Protein AF-A0A7J3EME7-F1 (afdb_monomer_lite)

Foldseek 3Di:
DVVLLVVVLVVCVVVPDDPVRSVLLCVLQVQLCVQLVDDDLVSDALVSVVVSLVCCQVPNGPPFDPDNLRSLQSSQSSQVSNVVSCVVSVRDPDHDHRDRDDDPPPPPPDD

Sequence (111 aa):
MWQALEVFLTELEAAGASQKTVRAYRYGISDFLKFANKNYVRELSIEDYNKWRLERLRKGFPEGSNDKRRIQTTLHYYSLYVRSFIKWLGIADKIPAVSRPRGRRNVMTLR

Secondary structure (DSSP, 8-state):
-HHHHHHHHHHHHHTT--HHHHHHHHHHHHHHHHHHT-SSGGG--HHHHHHHHHHHHHH--TTS-S-HHHHHHHHHHHHHHHHHHHHHTT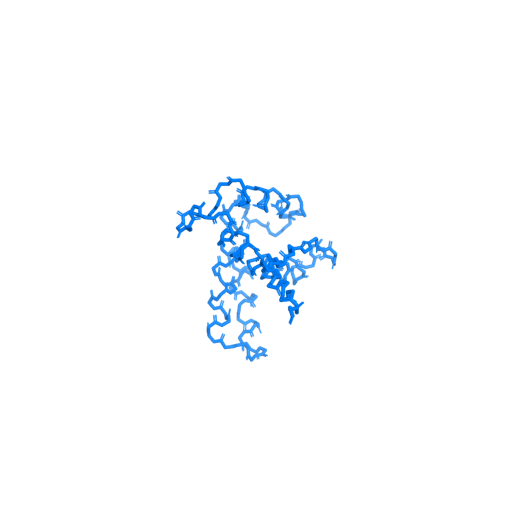S-S--PPPPPPPPP-------

Structure (mmCIF, N/CA/C/O backbone):
data_AF-A0A7J3EME7-F1
#
_entry.id   AF-A0A7J3EME7-F1
#
loop_
_atom_site.group_PDB
_atom_site.id
_atom_site.type_symbol
_atom_site.label_atom_id
_atom_site.label_alt_id
_atom_site.label_comp_id
_atom_site.label_asym_id
_atom_site.label_entity_id
_atom_site.label_seq_id
_atom_site.pdbx_PDB_ins_code
_atom_site.Cartn_x
_atom_site.Cartn_y
_atom_site.Cartn_z
_atom_site.occupancy
_atom_site.B_iso_or_equiv
_atom_site.auth_seq_id
_atom_site.auth_comp_id
_atom_site.auth_asym_id
_atom_site.auth_atom_id
_atom_site.pdbx_PDB_model_num
ATOM 1 N N . MET A 1 1 ? -0.066 -1.552 13.329 1.00 93.69 1 MET A N 1
ATOM 2 C CA . MET A 1 1 ? -0.032 -1.483 11.849 1.00 93.69 1 MET A CA 1
ATOM 3 C C . MET A 1 1 ? 1.130 -2.266 11.255 1.00 93.69 1 MET A C 1
ATOM 5 O O . MET A 1 1 ? 0.883 -3.137 10.437 1.00 93.69 1 MET A O 1
ATOM 9 N N . TRP A 1 2 ? 2.372 -2.013 11.677 1.00 97.25 2 TRP A N 1
ATOM 10 C CA . TRP A 1 2 ? 3.561 -2.690 11.134 1.00 97.25 2 TRP A CA 1
ATOM 11 C C . TRP A 1 2 ? 3.542 -4.213 11.279 1.00 97.25 2 TRP A C 1
ATOM 13 O O . TRP A 1 2 ? 3.812 -4.909 10.313 1.00 97.25 2 TRP A O 1
ATOM 23 N N . GLN A 1 3 ? 3.105 -4.737 12.426 1.00 97.50 3 GLN A N 1
ATOM 24 C CA . GLN A 1 3 ? 2.921 -6.182 12.596 1.00 97.50 3 GLN A CA 1
ATOM 25 C C . GLN A 1 3 ? 1.936 -6.777 11.575 1.00 97.50 3 GLN A C 1
ATOM 27 O O . GLN A 1 3 ? 2.195 -7.837 11.024 1.00 97.50 3 GLN A O 1
ATOM 32 N N . ALA A 1 4 ? 0.833 -6.081 11.281 1.00 96.94 4 ALA A N 1
ATOM 33 C CA . ALA A 1 4 ? -0.137 -6.541 10.289 1.00 96.94 4 ALA A CA 1
ATOM 34 C C . ALA A 1 4 ? 0.457 -6.554 8.870 1.00 96.94 4 ALA A C 1
ATOM 36 O O . ALA A 1 4 ? 0.153 -7.451 8.093 1.00 96.94 4 ALA A O 1
ATOM 37 N N . LEU A 1 5 ? 1.337 -5.596 8.546 1.00 98.38 5 LEU A N 1
ATOM 38 C CA . LEU A 1 5 ? 2.101 -5.624 7.299 1.00 98.38 5 LEU A CA 1
ATOM 39 C C . LEU A 1 5 ? 3.008 -6.858 7.228 1.00 98.38 5 LEU A C 1
ATOM 41 O O . LEU A 1 5 ? 3.018 -7.522 6.199 1.00 98.38 5 LEU A O 1
ATOM 45 N N . GLU A 1 6 ? 3.739 -7.183 8.296 1.00 98.50 6 GLU A N 1
ATOM 46 C CA . GLU A 1 6 ? 4.605 -8.371 8.307 1.00 98.50 6 GLU A CA 1
ATOM 47 C C . GLU A 1 6 ? 3.810 -9.661 8.093 1.00 98.50 6 GLU A C 1
ATOM 49 O O . GLU A 1 6 ? 4.178 -10.462 7.241 1.00 98.50 6 GLU A O 1
ATOM 54 N N . VAL A 1 7 ? 2.680 -9.830 8.791 1.00 98.19 7 VAL A N 1
ATOM 55 C CA . VAL A 1 7 ? 1.804 -11.002 8.610 1.00 98.19 7 VAL A CA 1
ATOM 56 C C . VAL A 1 7 ? 1.315 -11.098 7.164 1.00 98.19 7 VAL A C 1
ATOM 58 O O . VAL A 1 7 ? 1.461 -12.143 6.536 1.00 98.19 7 VAL A O 1
ATOM 61 N N . PHE A 1 8 ? 0.821 -9.994 6.599 1.00 98.19 8 PHE A N 1
ATOM 62 C CA . PHE A 1 8 ? 0.370 -9.953 5.210 1.00 98.19 8 PHE A CA 1
ATOM 63 C C . PHE A 1 8 ? 1.477 -10.321 4.209 1.00 98.19 8 PHE A C 1
ATOM 65 O O . PHE A 1 8 ? 1.226 -11.039 3.243 1.00 98.19 8 PHE A O 1
ATOM 72 N N . LEU A 1 9 ? 2.704 -9.829 4.410 1.00 98.56 9 LEU A N 1
ATOM 73 C CA . LEU A 1 9 ? 3.828 -10.132 3.519 1.00 98.56 9 LEU A CA 1
ATOM 74 C C . LEU A 1 9 ? 4.255 -11.602 3.616 1.00 98.56 9 LEU A C 1
ATOM 76 O O . LEU A 1 9 ? 4.538 -12.200 2.580 1.00 98.56 9 LEU A O 1
ATOM 80 N N . THR A 1 10 ? 4.244 -12.180 4.818 1.00 98.38 10 THR A N 1
ATOM 81 C CA . THR A 1 10 ? 4.505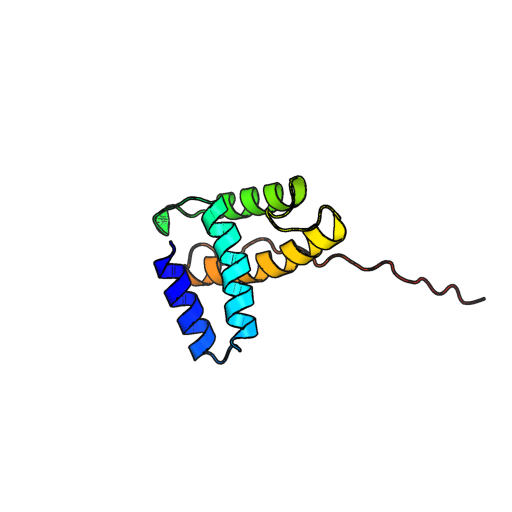 -13.610 5.036 1.00 98.38 10 THR A CA 1
ATOM 82 C C . THR A 1 10 ? 3.449 -14.480 4.357 1.00 98.38 10 THR A C 1
ATOM 84 O O . THR A 1 10 ? 3.790 -15.453 3.691 1.00 98.38 10 THR A O 1
ATOM 87 N N . GLU A 1 11 ? 2.166 -14.118 4.456 1.00 98.00 11 GLU A N 1
ATOM 88 C CA . GLU A 1 11 ? 1.096 -14.826 3.741 1.00 98.00 11 GLU A CA 1
ATOM 89 C C . GLU A 1 11 ? 1.249 -14.713 2.219 1.00 98.00 11 GLU A C 1
ATOM 91 O O . GLU A 1 11 ? 1.062 -15.695 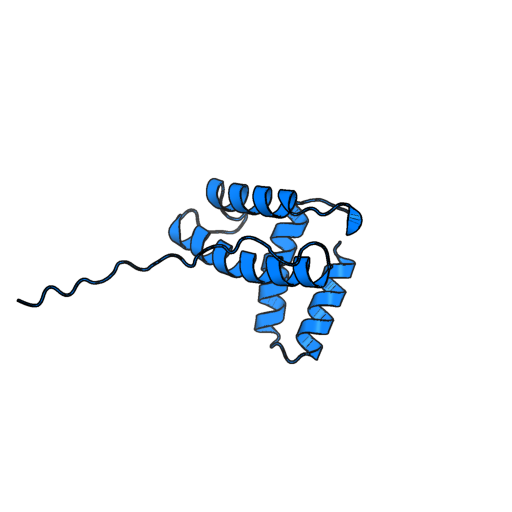1.500 1.00 98.00 11 GLU A O 1
ATOM 96 N N . LEU A 1 12 ? 1.635 -13.535 1.715 1.00 97.44 12 LEU A N 1
ATOM 97 C CA . LEU A 1 12 ? 1.891 -13.316 0.291 1.00 97.44 12 LEU A CA 1
ATOM 98 C C . LEU A 1 12 ? 3.022 -14.223 -0.221 1.00 97.44 12 LEU A C 1
ATOM 100 O O . LEU A 1 12 ? 2.919 -14.799 -1.304 1.00 97.44 12 LEU A O 1
ATOM 104 N N . GLU A 1 13 ? 4.098 -14.346 0.555 1.00 97.75 13 GLU A N 1
ATOM 105 C CA . GLU A 1 13 ? 5.227 -15.227 0.263 1.00 97.75 13 GLU A CA 1
ATOM 106 C C . GLU A 1 13 ? 4.820 -16.706 0.298 1.00 97.75 13 GLU A C 1
ATOM 108 O O . GLU A 1 13 ? 5.102 -17.436 -0.652 1.00 97.75 13 GLU A O 1
ATOM 113 N N . ALA A 1 14 ? 4.084 -17.132 1.331 1.00 96.81 14 ALA A N 1
ATOM 114 C CA . ALA A 1 14 ? 3.563 -18.496 1.452 1.00 96.81 14 ALA A CA 1
ATOM 115 C C . ALA A 1 14 ? 2.609 -18.869 0.301 1.00 96.81 14 ALA A C 1
ATOM 117 O O . ALA A 1 14 ? 2.570 -20.021 -0.128 1.00 96.81 14 ALA A O 1
ATOM 118 N N . ALA A 1 15 ? 1.891 -17.888 -0.254 1.00 96.31 15 ALA A N 1
ATOM 119 C CA . ALA A 1 15 ? 1.062 -18.040 -1.449 1.00 96.31 15 ALA A CA 1
ATOM 120 C C . ALA A 1 15 ? 1.866 -18.086 -2.770 1.00 96.31 15 ALA A C 1
ATOM 122 O O . ALA A 1 15 ? 1.278 -18.107 -3.852 1.00 96.31 15 ALA A O 1
ATOM 123 N N . GLY A 1 16 ? 3.202 -18.095 -2.706 1.00 97.00 16 GLY A N 1
ATOM 124 C CA . GLY A 1 16 ? 4.091 -18.253 -3.858 1.00 97.00 16 GLY A CA 1
ATOM 125 C C . GLY A 1 16 ? 4.543 -16.944 -4.508 1.00 97.00 16 GLY A C 1
ATOM 126 O O . GLY A 1 16 ? 5.093 -16.962 -5.613 1.00 97.00 16 GLY A O 1
ATOM 127 N N . ALA A 1 17 ? 4.332 -15.788 -3.871 1.00 97.31 17 ALA A N 1
ATOM 128 C CA . ALA A 1 17 ? 4.863 -14.540 -4.403 1.00 97.31 17 ALA A CA 1
ATOM 129 C C . ALA A 1 17 ? 6.395 -14.513 -4.332 1.00 97.31 17 ALA A C 1
ATOM 131 O O . ALA A 1 17 ? 7.003 -14.791 -3.303 1.00 97.31 17 ALA A O 1
ATOM 132 N N . SER A 1 18 ? 7.035 -14.098 -5.429 1.00 98.25 18 SER A N 1
ATOM 133 C CA . SER A 1 18 ? 8.491 -13.927 -5.450 1.00 98.25 18 SER A CA 1
ATOM 134 C C . SER A 1 18 ? 8.960 -12.880 -4.430 1.00 98.25 18 SER A C 1
ATOM 136 O O . SER A 1 18 ? 8.264 -11.893 -4.182 1.00 98.25 18 SER A O 1
ATOM 138 N N . GLN A 1 19 ? 10.202 -12.999 -3.951 1.00 97.94 19 GLN A N 1
ATOM 139 C CA . GLN A 1 19 ? 10.843 -11.990 -3.090 1.00 97.94 19 GLN A CA 1
ATOM 140 C C . GLN A 1 19 ? 10.779 -10.574 -3.674 1.00 97.94 19 GLN A C 1
ATOM 142 O O . GLN A 1 19 ? 10.574 -9.587 -2.966 1.00 97.94 19 GLN A O 1
ATOM 147 N N . LYS A 1 20 ? 10.901 -10.457 -5.002 1.00 97.88 20 LYS A N 1
ATOM 148 C CA . LYS A 1 20 ? 10.760 -9.181 -5.710 1.00 97.88 20 LYS A CA 1
ATOM 149 C C . LYS A 1 20 ? 9.352 -8.602 -5.547 1.00 97.88 20 LYS A C 1
ATOM 151 O O . LYS A 1 20 ? 9.212 -7.400 -5.325 1.00 97.88 20 LYS A O 1
ATOM 156 N N . THR A 1 21 ? 8.328 -9.446 -5.645 1.00 97.56 21 THR A N 1
ATOM 157 C CA . THR A 1 21 ? 6.929 -9.065 -5.428 1.00 97.56 21 THR A CA 1
ATOM 158 C C . THR A 1 21 ? 6.708 -8.646 -3.977 1.00 97.56 21 THR A C 1
ATOM 160 O O . THR A 1 21 ? 6.234 -7.537 -3.748 1.00 97.56 21 THR A O 1
ATOM 163 N N . VAL A 1 22 ? 7.127 -9.462 -3.003 1.00 98.38 22 VAL A N 1
ATOM 164 C CA . VAL A 1 22 ? 7.020 -9.156 -1.562 1.00 98.38 22 VAL A CA 1
ATOM 165 C C . VAL A 1 22 ? 7.666 -7.805 -1.244 1.00 98.38 22 VAL A C 1
ATOM 167 O O . VAL A 1 22 ? 7.054 -6.938 -0.619 1.00 98.38 22 VAL A O 1
ATOM 170 N N . ARG A 1 23 ? 8.873 -7.560 -1.767 1.00 98.25 23 ARG A N 1
ATOM 171 C CA . ARG A 1 23 ? 9.579 -6.284 -1.599 1.00 98.25 23 ARG A CA 1
ATOM 172 C C . ARG A 1 23 ? 8.824 -5.103 -2.220 1.00 98.25 23 ARG A C 1
ATOM 174 O O . ARG A 1 23 ? 8.774 -4.033 -1.617 1.00 98.25 23 ARG A O 1
ATOM 181 N N . ALA A 1 24 ? 8.211 -5.278 -3.393 1.00 97.69 24 ALA A N 1
ATOM 182 C CA . ALA A 1 24 ? 7.397 -4.236 -4.022 1.00 97.69 24 ALA A CA 1
ATOM 183 C C . ALA A 1 24 ? 6.161 -3.880 -3.175 1.00 97.69 24 ALA A C 1
ATOM 185 O O . ALA A 1 24 ? 5.884 -2.695 -2.966 1.00 97.69 24 ALA A O 1
ATOM 186 N N . TYR A 1 25 ? 5.471 -4.889 -2.634 1.00 98.44 25 TYR A N 1
ATOM 187 C CA . TYR A 1 25 ? 4.360 -4.692 -1.702 1.00 98.44 25 TYR A CA 1
ATOM 188 C C . TYR A 1 25 ? 4.811 -3.971 -0.433 1.00 98.44 25 TYR A C 1
ATOM 190 O O . TYR A 1 25 ? 4.187 -2.981 -0.046 1.00 98.44 25 TYR A O 1
ATOM 198 N N . ARG A 1 26 ? 5.930 -4.400 0.169 1.00 98.56 26 ARG A N 1
ATOM 199 C CA . ARG A 1 26 ? 6.516 -3.753 1.349 1.00 98.56 26 ARG A CA 1
ATOM 200 C C . ARG A 1 26 ? 6.721 -2.262 1.118 1.00 98.56 26 ARG A C 1
ATOM 202 O O . ARG A 1 26 ? 6.281 -1.473 1.947 1.00 98.56 26 ARG A O 1
ATOM 209 N N . TYR A 1 27 ? 7.343 -1.862 0.008 1.00 97.75 27 TYR A N 1
ATOM 210 C CA . TYR A 1 27 ? 7.573 -0.444 -0.282 1.00 97.75 27 TYR A CA 1
ATOM 211 C C . TYR A 1 27 ? 6.274 0.353 -0.416 1.00 97.75 27 TYR A C 1
ATOM 213 O O . TYR A 1 27 ? 6.138 1.402 0.215 1.00 97.75 27 TYR A O 1
ATOM 221 N N . GLY A 1 28 ? 5.314 -0.154 -1.194 1.00 97.75 28 GLY A N 1
ATOM 222 C CA . GLY A 1 28 ? 4.050 0.545 -1.415 1.00 97.75 28 GLY A CA 1
ATOM 223 C C . GLY A 1 28 ? 3.212 0.688 -0.150 1.00 97.75 28 GLY A C 1
ATOM 224 O O . GLY A 1 28 ? 2.716 1.774 0.145 1.00 97.75 28 GLY A O 1
ATOM 225 N N . ILE A 1 29 ? 3.095 -0.389 0.628 1.00 98.44 29 ILE A N 1
ATOM 226 C CA . ILE A 1 29 ? 2.298 -0.376 1.854 1.00 98.44 29 ILE A CA 1
ATOM 227 C C . ILE A 1 29 ? 3.003 0.433 2.945 1.00 98.44 29 ILE A C 1
ATOM 229 O O . ILE A 1 29 ? 2.350 1.215 3.625 1.00 98.44 29 ILE A O 1
ATOM 233 N N . SER A 1 30 ? 4.329 0.334 3.078 1.00 98.50 30 SER A N 1
ATOM 234 C CA . SER A 1 30 ? 5.077 1.115 4.076 1.00 98.50 30 SER A CA 1
ATOM 235 C C . SER A 1 30 ? 4.956 2.619 3.842 1.00 98.50 30 SER A C 1
ATOM 237 O O . SER A 1 30 ? 4.830 3.371 4.804 1.00 98.50 30 SER A O 1
ATOM 239 N N . ASP A 1 31 ? 4.978 3.071 2.585 1.00 98.12 31 ASP A N 1
ATOM 240 C CA . ASP A 1 31 ? 4.749 4.480 2.248 1.00 98.12 31 ASP A CA 1
ATOM 241 C C . ASP A 1 31 ? 3.363 4.957 2.710 1.00 98.12 31 ASP A C 1
ATOM 243 O O . ASP A 1 31 ? 3.242 6.018 3.326 1.00 98.12 31 ASP A O 1
ATOM 247 N N . PHE A 1 32 ? 2.333 4.143 2.472 1.00 98.2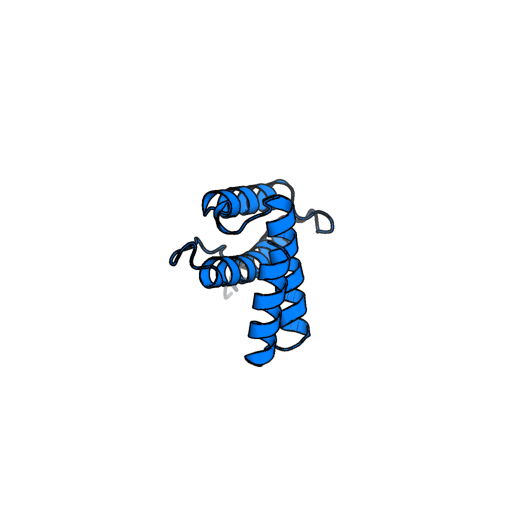5 32 PHE A N 1
ATOM 248 C CA . PHE A 1 32 ? 0.976 4.417 2.936 1.00 98.25 32 PHE A CA 1
ATOM 249 C C . PHE A 1 32 ? 0.864 4.414 4.466 1.00 98.25 32 PHE A C 1
ATOM 251 O O . PHE A 1 32 ? 0.290 5.342 5.029 1.00 98.25 32 PHE A O 1
ATOM 258 N N . LEU A 1 33 ? 1.441 3.426 5.157 1.00 97.88 33 LEU A N 1
ATOM 259 C CA . LEU A 1 33 ? 1.383 3.342 6.620 1.00 97.88 33 LEU A CA 1
ATOM 260 C C . LEU A 1 33 ? 2.096 4.513 7.297 1.00 97.88 33 LEU A C 1
ATOM 262 O O . LEU A 1 33 ? 1.572 5.064 8.265 1.00 97.88 33 LEU A O 1
ATOM 266 N N . LYS A 1 34 ? 3.250 4.935 6.762 1.00 97.88 34 LYS A N 1
ATOM 267 C CA . LYS A 1 34 ? 3.953 6.142 7.222 1.00 97.88 34 LYS A CA 1
ATOM 268 C C . LYS A 1 34 ? 3.096 7.392 7.046 1.00 97.88 34 LYS A C 1
ATOM 270 O O . LYS A 1 34 ? 3.084 8.238 7.930 1.00 97.88 34 LYS A O 1
ATOM 275 N N . PHE A 1 35 ? 2.381 7.508 5.924 1.00 97.88 35 PHE A N 1
ATOM 276 C CA . PHE A 1 35 ? 1.469 8.626 5.689 1.00 97.88 35 PHE A CA 1
ATOM 277 C C . PHE A 1 35 ? 0.265 8.607 6.640 1.00 97.88 35 PHE A C 1
ATOM 279 O O . PHE A 1 35 ? -0.064 9.637 7.219 1.00 97.88 35 PHE A O 1
ATOM 286 N N . ALA A 1 36 ? -0.393 7.454 6.794 1.00 97.25 36 ALA A N 1
ATOM 287 C CA . ALA A 1 36 ? -1.581 7.322 7.634 1.00 97.25 36 ALA A CA 1
ATOM 288 C C . ALA A 1 36 ? -1.256 7.563 9.116 1.00 97.25 36 ALA A C 1
ATOM 290 O O . ALA A 1 36 ? -2.092 8.084 9.853 1.00 97.25 36 ALA A O 1
ATOM 291 N N . ASN A 1 37 ? -0.036 7.196 9.532 1.00 97.25 37 ASN A N 1
ATOM 292 C CA . ASN A 1 37 ? 0.499 7.401 10.875 1.00 97.25 37 ASN A CA 1
ATOM 293 C C . ASN A 1 37 ? -0.462 6.908 11.976 1.00 97.25 37 ASN A C 1
ATOM 295 O O . ASN A 1 37 ? -0.775 7.618 12.930 1.00 97.25 37 ASN A O 1
ATOM 299 N N . LYS A 1 38 ? -0.976 5.686 11.793 1.00 96.12 38 LYS A N 1
ATOM 300 C CA . LYS A 1 38 ? -1.886 5.004 12.723 1.00 96.12 38 LYS A CA 1
ATOM 301 C C . LYS A 1 38 ? -1.189 3.840 13.408 1.00 96.12 38 LYS A C 1
ATOM 303 O O . LYS A 1 38 ? -0.348 3.165 12.807 1.00 96.12 38 LYS A O 1
ATOM 308 N N . ASN A 1 39 ? -1.594 3.558 14.641 1.00 93.50 39 ASN A N 1
ATOM 309 C CA . ASN A 1 39 ? -1.008 2.485 15.438 1.00 93.50 39 ASN A CA 1
ATOM 310 C C . ASN A 1 39 ? -1.820 1.194 15.308 1.00 93.50 39 ASN A C 1
ATOM 312 O O . ASN A 1 39 ? -1.239 0.112 15.159 1.00 93.50 39 ASN A O 1
ATOM 316 N N . TYR A 1 40 ? -3.150 1.297 15.260 1.00 92.88 40 TYR A N 1
ATOM 317 C CA . TYR A 1 40 ? -4.062 0.154 15.269 1.00 92.88 40 TYR A CA 1
ATOM 318 C C . TYR A 1 40 ? -4.861 0.023 13.967 1.00 92.88 40 TYR A C 1
ATOM 320 O O . TYR A 1 40 ? -5.239 1.013 13.351 1.00 92.88 40 TYR A O 1
ATOM 328 N N . VAL A 1 41 ? -5.179 -1.218 13.578 1.00 91.25 41 VAL A N 1
ATOM 329 C CA . VAL A 1 41 ? -5.953 -1.524 12.354 1.00 91.25 41 VAL A CA 1
ATOM 330 C C . VAL A 1 41 ? -7.326 -0.851 12.370 1.00 91.25 41 VAL A C 1
ATOM 332 O O . VAL A 1 41 ? -7.731 -0.275 11.369 1.00 91.25 41 VAL A O 1
ATOM 335 N N . ARG A 1 42 ? -7.998 -0.845 13.528 1.00 88.81 42 ARG A N 1
ATOM 336 C CA . ARG A 1 42 ? -9.316 -0.215 13.723 1.00 88.81 42 ARG A CA 1
ATOM 337 C C . ARG A 1 42 ? -9.345 1.300 13.482 1.00 88.81 42 ARG A C 1
ATOM 339 O O . ARG A 1 42 ? -10.420 1.867 13.355 1.00 88.81 42 ARG A O 1
ATOM 346 N N . GLU A 1 43 ? -8.188 1.960 13.486 1.00 92.38 43 GLU A N 1
ATOM 347 C CA . GLU A 1 43 ? -8.082 3.403 13.239 1.00 92.38 43 GLU A CA 1
ATOM 348 C C . GLU A 1 43 ? -7.965 3.729 11.750 1.00 92.38 43 GLU A C 1
ATOM 350 O O . GLU A 1 43 ? -8.048 4.899 11.376 1.00 92.38 43 GLU A O 1
ATOM 355 N N . LEU A 1 44 ? -7.698 2.718 10.918 1.00 93.62 44 LEU A N 1
ATOM 356 C CA . LEU A 1 44 ? -7.485 2.892 9.496 1.00 93.62 44 LEU A CA 1
ATOM 357 C C . LEU A 1 44 ? -8.828 2.941 8.768 1.00 93.62 44 LEU A C 1
ATOM 359 O O . LEU A 1 44 ? -9.679 2.070 8.928 1.00 93.62 44 LEU A O 1
ATOM 363 N N . SER A 1 45 ? -8.988 3.946 7.918 1.00 92.00 45 SER A N 1
ATOM 364 C CA . SER A 1 45 ? -10.208 4.197 7.161 1.00 92.00 45 SER A CA 1
ATOM 365 C C . SER A 1 45 ? -9.944 4.272 5.657 1.00 92.00 45 SER A C 1
ATOM 367 O O . SER A 1 45 ? -8.818 4.462 5.186 1.00 92.00 45 SER A O 1
ATOM 369 N N . ILE A 1 46 ? -11.017 4.194 4.867 1.00 91.62 46 ILE A N 1
ATOM 370 C CA . ILE A 1 46 ? -10.951 4.450 3.422 1.00 91.62 46 ILE A CA 1
ATOM 371 C C . ILE A 1 46 ? -10.537 5.898 3.106 1.00 91.62 46 ILE A C 1
ATOM 373 O O . ILE A 1 46 ? -9.967 6.180 2.048 1.00 91.62 46 ILE A O 1
ATOM 377 N N . GLU A 1 47 ? -10.808 6.828 4.022 1.00 94.25 47 GLU A N 1
ATOM 378 C CA . GLU A 1 47 ? -10.440 8.230 3.878 1.00 94.25 47 GLU A CA 1
ATOM 379 C C . GLU A 1 47 ? -8.920 8.415 3.937 1.00 94.25 47 GLU A C 1
ATOM 381 O O . GLU A 1 47 ? -8.380 9.183 3.140 1.00 94.25 47 GLU A O 1
ATOM 386 N N . ASP A 1 48 ? -8.215 7.652 4.778 1.00 96.81 48 ASP A N 1
ATOM 387 C CA . ASP A 1 48 ? -6.748 7.675 4.849 1.00 96.81 48 ASP A CA 1
ATOM 388 C C . ASP A 1 48 ? -6.122 7.290 3.505 1.00 96.81 48 ASP A C 1
ATOM 390 O O . ASP A 1 48 ? -5.203 7.954 3.021 1.00 96.81 48 ASP A O 1
ATOM 394 N N . TYR A 1 49 ? -6.671 6.265 2.846 1.00 96.44 49 TYR A N 1
ATOM 395 C CA . TYR A 1 49 ? -6.255 5.867 1.500 1.00 96.44 49 TYR A CA 1
ATOM 396 C C . TYR A 1 49 ? -6.491 6.978 0.468 1.00 96.44 49 TYR A C 1
ATOM 398 O O . TYR A 1 49 ? -5.628 7.255 -0.372 1.00 96.44 49 TYR A O 1
ATOM 406 N N . ASN A 1 50 ? -7.648 7.643 0.518 1.00 96.06 50 ASN A N 1
ATOM 407 C CA . ASN A 1 50 ? -7.957 8.738 -0.401 1.00 96.06 50 ASN A CA 1
ATOM 408 C C . ASN A 1 50 ? -7.033 9.944 -0.178 1.00 96.06 50 ASN A C 1
ATOM 410 O O . ASN A 1 50 ? -6.498 10.482 -1.150 1.00 96.06 50 ASN A O 1
ATOM 414 N N . LYS A 1 51 ? -6.797 10.327 1.082 1.00 97.75 51 LYS A N 1
ATOM 415 C CA . LYS A 1 51 ? -5.869 11.402 1.462 1.00 97.75 51 LYS A CA 1
ATOM 416 C C . LYS A 1 51 ? -4.447 11.090 1.005 1.00 97.75 51 LYS A C 1
ATOM 418 O O . LYS A 1 51 ? -3.816 11.937 0.375 1.00 97.75 51 LYS A O 1
ATOM 423 N N . TRP A 1 52 ? -3.983 9.860 1.223 1.00 98.12 52 TRP A N 1
ATOM 424 C CA . TRP A 1 52 ? -2.674 9.399 0.762 1.00 98.12 52 TRP A CA 1
ATOM 425 C C . TRP A 1 52 ? -2.535 9.515 -0.756 1.00 98.12 52 TRP A C 1
ATOM 427 O O . TRP A 1 52 ? -1.571 10.099 -1.253 1.00 98.12 52 TRP A O 1
ATOM 437 N N . ARG A 1 53 ? -3.529 9.021 -1.507 1.00 96.69 53 ARG A N 1
ATOM 438 C CA . ARG A 1 53 ? -3.532 9.088 -2.974 1.00 96.69 53 ARG A CA 1
ATOM 439 C C . ARG A 1 53 ? -3.415 10.530 -3.470 1.00 96.69 53 ARG A C 1
ATOM 441 O O . ARG A 1 53 ? -2.625 10.802 -4.373 1.00 96.69 53 ARG A O 1
ATO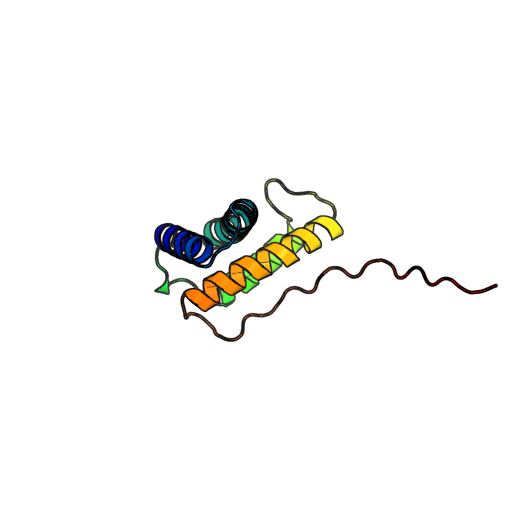M 448 N N . LEU A 1 54 ? -4.203 11.442 -2.901 1.00 96.31 54 LEU A N 1
ATOM 449 C CA . LEU A 1 54 ? -4.185 12.858 -3.276 1.00 96.31 54 LEU A CA 1
ATOM 450 C C . LEU A 1 54 ? -2.851 13.522 -2.920 1.00 96.31 54 LEU A C 1
ATOM 452 O O . LEU A 1 54 ? -2.300 14.256 -3.740 1.00 96.31 54 LEU A O 1
ATOM 456 N N . GLU A 1 55 ? -2.290 13.219 -1.749 1.00 97.06 55 GLU A N 1
ATOM 457 C CA . GLU A 1 55 ? -0.990 13.749 -1.343 1.00 97.06 55 GLU A CA 1
ATOM 458 C C . GLU A 1 55 ? 0.126 13.275 -2.281 1.00 97.06 55 GLU A C 1
ATOM 460 O O . GLU A 1 55 ? 0.934 14.089 -2.727 1.00 97.06 55 GLU A O 1
ATOM 465 N N . ARG A 1 56 ? 0.145 11.989 -2.661 1.00 96.50 56 ARG A N 1
ATOM 466 C CA . ARG A 1 56 ? 1.137 11.453 -3.608 1.00 96.50 56 ARG A CA 1
ATOM 467 C C . ARG A 1 56 ? 0.985 12.012 -5.015 1.00 96.50 56 ARG A C 1
ATOM 469 O O . ARG A 1 56 ? 1.993 12.253 -5.670 1.00 96.50 56 ARG A O 1
ATOM 476 N N . LEU A 1 57 ? -0.234 12.296 -5.474 1.00 93.06 57 LEU A N 1
ATOM 477 C CA . LEU A 1 57 ? -0.440 13.008 -6.742 1.00 93.06 57 LEU A CA 1
ATOM 478 C C . LEU A 1 57 ? 0.077 14.450 -6.697 1.00 93.06 57 LEU A C 1
ATOM 480 O O . LEU A 1 57 ? 0.584 14.940 -7.704 1.00 93.06 57 LEU A O 1
ATOM 484 N N . ARG A 1 58 ? -0.067 15.127 -5.552 1.00 93.06 58 ARG A N 1
ATOM 485 C CA . ARG A 1 58 ? 0.300 16.538 -5.395 1.00 93.06 58 ARG A CA 1
ATOM 486 C C . ARG A 1 58 ? 1.793 16.744 -5.158 1.00 93.06 58 ARG A C 1
ATOM 488 O O . ARG A 1 58 ? 2.371 17.652 -5.743 1.00 93.06 58 ARG A O 1
ATOM 495 N N . LYS A 1 59 ? 2.393 15.935 -4.284 1.00 94.62 59 LYS A N 1
ATOM 496 C CA . LYS A 1 59 ? 3.772 16.107 -3.801 1.00 94.62 59 LYS A CA 1
ATOM 497 C C . LYS A 1 59 ? 4.750 15.051 -4.308 1.00 94.62 59 LYS A C 1
ATOM 499 O O . LYS A 1 59 ? 5.943 15.178 -4.069 1.00 94.62 59 LYS A O 1
ATOM 504 N N . GLY A 1 60 ? 4.267 14.009 -4.981 1.00 94.12 60 GLY A N 1
ATOM 505 C CA . GLY A 1 60 ? 5.098 12.863 -5.332 1.00 94.12 60 GLY A CA 1
ATOM 506 C C . GLY A 1 60 ? 5.436 11.988 -4.123 1.00 94.12 60 GLY A C 1
ATOM 507 O O . GLY A 1 60 ? 4.738 11.995 -3.105 1.00 94.12 60 GLY A O 1
ATOM 508 N N . PHE A 1 61 ? 6.500 11.200 -4.266 1.00 94.44 61 PHE A N 1
ATOM 509 C CA . PHE A 1 61 ? 7.009 10.290 -3.236 1.00 94.44 61 PHE A CA 1
ATOM 510 C C . PHE A 1 61 ? 8.314 10.846 -2.646 1.00 94.44 61 PHE A C 1
ATOM 512 O O . PHE A 1 61 ? 9.071 11.450 -3.404 1.00 94.44 61 PHE A O 1
ATOM 519 N N . PRO A 1 62 ? 8.615 10.619 -1.351 1.00 86.81 62 PRO A N 1
ATOM 520 C CA . PRO A 1 62 ? 9.785 11.203 -0.681 1.00 86.81 62 PRO A CA 1
ATOM 521 C C . PRO A 1 62 ? 11.132 10.977 -1.389 1.00 86.81 62 PRO A C 1
ATOM 523 O O . PRO A 1 62 ? 11.947 11.886 -1.451 1.00 86.81 62 PRO A O 1
ATOM 526 N N . GLU A 1 63 ? 11.341 9.795 -1.971 1.00 82.31 63 GLU A N 1
ATOM 527 C CA . GLU A 1 63 ? 12.555 9.424 -2.727 1.00 82.31 63 GLU A CA 1
ATOM 528 C C . GLU A 1 63 ? 12.248 9.251 -4.230 1.00 82.31 63 GLU A C 1
ATOM 530 O O . GLU A 1 63 ? 12.882 8.479 -4.950 1.00 82.31 63 GLU A O 1
ATOM 535 N N . GLY A 1 64 ? 11.182 9.903 -4.701 1.00 82.38 64 GLY A N 1
ATOM 536 C CA . GLY A 1 64 ? 10.627 9.725 -6.035 1.00 82.38 64 GLY A CA 1
ATOM 537 C C . GLY A 1 64 ? 11.089 10.760 -7.057 1.00 82.38 64 GLY A C 1
ATOM 538 O O . GLY A 1 64 ? 11.820 11.703 -6.781 1.00 82.38 64 GLY A O 1
ATOM 539 N N . SER A 1 65 ? 10.603 10.592 -8.285 1.00 85.75 65 SER A N 1
ATOM 540 C CA . SER A 1 65 ? 10.780 11.587 -9.342 1.00 85.75 65 SER A CA 1
ATOM 541 C C . SER A 1 65 ? 9.792 12.744 -9.184 1.00 85.75 65 SER A C 1
ATOM 543 O O . SER A 1 65 ? 8.647 12.513 -8.810 1.00 85.75 65 SER A O 1
ATOM 545 N N . ASN A 1 66 ? 10.196 13.953 -9.585 1.00 88.12 66 ASN A N 1
ATOM 546 C CA . ASN A 1 66 ? 9.295 15.102 -9.758 1.00 88.12 66 ASN A CA 1
ATOM 547 C C . ASN A 1 66 ? 8.479 15.038 -11.064 1.00 88.12 66 ASN A C 1
ATOM 549 O O . ASN A 1 66 ? 7.571 15.841 -11.279 1.00 88.12 66 ASN A O 1
ATOM 553 N N . ASP A 1 67 ? 8.787 14.090 -11.956 1.00 92.88 67 ASP A N 1
ATOM 554 C CA . ASP A 1 67 ? 8.028 13.899 -13.186 1.00 92.88 67 ASP A CA 1
ATOM 555 C C . ASP A 1 67 ? 6.632 13.337 -12.880 1.00 92.88 67 ASP A C 1
ATOM 557 O O . ASP A 1 67 ? 6.480 12.230 -12.352 1.00 92.88 67 ASP A O 1
ATOM 561 N N . LYS A 1 68 ? 5.592 14.085 -13.271 1.00 90.50 68 LYS A N 1
ATOM 562 C CA . LYS A 1 68 ? 4.187 13.733 -13.008 1.00 90.50 68 LYS A CA 1
ATOM 563 C C . LYS A 1 68 ? 3.824 12.340 -13.518 1.00 90.50 68 LYS A C 1
ATOM 565 O O . LYS A 1 68 ? 3.057 11.630 -12.871 1.00 90.50 68 LYS A O 1
ATOM 570 N N . ARG A 1 69 ? 4.365 11.920 -14.664 1.00 90.50 69 ARG A N 1
ATOM 571 C CA . ARG A 1 69 ? 4.040 10.618 -15.258 1.00 90.50 69 ARG A CA 1
ATOM 572 C C . ARG A 1 69 ? 4.682 9.473 -14.479 1.00 90.50 69 ARG A C 1
ATOM 574 O O . ARG A 1 69 ? 4.031 8.447 -14.260 1.00 90.50 69 ARG A O 1
ATOM 581 N N . ARG A 1 70 ? 5.926 9.638 -14.029 1.00 92.19 70 ARG A N 1
ATOM 582 C CA . ARG A 1 70 ? 6.598 8.687 -13.132 1.00 92.19 70 ARG A CA 1
ATOM 583 C C . ARG A 1 70 ? 5.874 8.590 -11.793 1.00 92.19 70 ARG A C 1
ATOM 585 O O . ARG A 1 70 ? 5.585 7.475 -11.372 1.00 92.19 70 ARG A O 1
ATOM 592 N N . ILE A 1 71 ? 5.475 9.718 -11.198 1.00 94.25 71 ILE A N 1
ATOM 593 C CA . ILE A 1 71 ? 4.664 9.745 -9.966 1.00 94.25 71 ILE A CA 1
ATOM 594 C C . ILE A 1 71 ? 3.378 8.936 -10.145 1.00 94.25 71 ILE A C 1
ATOM 596 O O . ILE A 1 71 ? 3.097 8.040 -9.352 1.00 94.25 71 ILE A O 1
ATOM 600 N N . GLN A 1 72 ? 2.613 9.198 -11.208 1.00 93.88 72 GLN A N 1
ATOM 601 C CA . GLN A 1 72 ? 1.374 8.462 -11.470 1.00 93.88 72 GLN A CA 1
ATOM 602 C C . GLN A 1 72 ? 1.622 6.966 -11.708 1.00 93.88 72 GLN A C 1
ATOM 604 O O . GLN A 1 72 ? 0.806 6.139 -11.308 1.00 93.88 72 GLN A O 1
ATOM 609 N N . THR A 1 73 ? 2.743 6.603 -12.337 1.00 94.56 73 THR A N 1
ATOM 610 C CA . THR A 1 73 ? 3.120 5.198 -12.558 1.00 94.56 73 THR A CA 1
ATOM 611 C C . THR A 1 73 ? 3.426 4.495 -11.237 1.00 94.56 73 THR A C 1
ATOM 613 O O . THR A 1 73 ? 2.895 3.414 -10.988 1.00 94.56 73 THR A O 1
ATOM 616 N N . THR A 1 74 ? 4.230 5.111 -10.368 1.00 95.50 74 THR A N 1
ATOM 617 C CA . THR A 1 74 ? 4.521 4.575 -9.031 1.00 95.50 74 THR A CA 1
ATOM 618 C C . THR A 1 74 ? 3.247 4.459 -8.205 1.00 95.50 74 THR A C 1
ATOM 620 O O . THR A 1 74 ? 2.970 3.400 -7.647 1.00 95.50 74 THR A O 1
ATOM 623 N N . LEU A 1 75 ? 2.421 5.509 -8.195 1.00 96.44 75 LEU A N 1
ATOM 624 C CA . LEU A 1 75 ? 1.161 5.521 -7.462 1.00 96.44 75 LEU A CA 1
ATOM 625 C C . LEU A 1 75 ? 0.182 4.464 -7.968 1.00 96.44 75 LEU A C 1
ATOM 627 O O . LEU A 1 75 ? -0.510 3.856 -7.158 1.00 96.44 75 LEU A O 1
ATOM 631 N N . HIS A 1 76 ? 0.144 4.199 -9.275 1.00 95.38 76 HIS A N 1
ATOM 632 C CA . HIS A 1 76 ? -0.647 3.102 -9.822 1.00 95.38 76 HIS A CA 1
ATOM 633 C C . HIS A 1 76 ? -0.260 1.768 -9.171 1.00 95.38 76 HIS A C 1
ATOM 635 O O . HIS A 1 76 ? -1.121 1.125 -8.572 1.00 95.38 76 HIS A O 1
ATOM 641 N N . TYR A 1 77 ? 1.021 1.391 -9.199 1.00 96.12 77 TYR A N 1
ATOM 642 C CA . TYR A 1 77 ? 1.471 0.133 -8.597 1.00 96.12 77 TYR A CA 1
ATOM 643 C C . TYR A 1 77 ? 1.293 0.108 -7.080 1.00 96.12 77 TYR A C 1
ATOM 645 O O . TYR A 1 77 ? 0.752 -0.855 -6.545 1.00 96.12 77 TYR A O 1
ATOM 653 N N . TYR A 1 78 ? 1.670 1.181 -6.385 1.00 97.38 78 TYR A N 1
ATOM 654 C CA . TYR A 1 78 ? 1.525 1.247 -4.931 1.00 97.38 78 TYR A CA 1
ATOM 655 C C . TYR A 1 78 ? 0.057 1.150 -4.519 1.00 97.38 78 TYR A C 1
ATOM 657 O O . TYR A 1 78 ? -0.260 0.460 -3.556 1.00 97.38 78 TYR A O 1
ATOM 665 N N . SER A 1 79 ? -0.857 1.761 -5.279 1.00 97.06 79 SER A N 1
ATOM 666 C CA . SER A 1 79 ? -2.288 1.643 -5.007 1.00 97.06 79 SER A CA 1
ATOM 667 C C . SER A 1 79 ? -2.788 0.206 -5.125 1.00 97.06 79 SER A C 1
ATOM 669 O O . SER A 1 79 ? -3.648 -0.182 -4.345 1.00 97.06 79 SER A O 1
ATOM 671 N N . LEU A 1 80 ? -2.249 -0.610 -6.040 1.00 96.62 80 LEU A N 1
ATOM 672 C CA . LEU A 1 80 ? -2.616 -2.025 -6.123 1.00 96.62 80 LEU A CA 1
ATOM 673 C C . LEU A 1 80 ? -2.219 -2.753 -4.837 1.00 96.62 80 LEU A C 1
ATOM 675 O O . LEU A 1 80 ? -3.047 -3.446 -4.255 1.00 96.62 80 LEU A O 1
ATOM 679 N N . TYR A 1 81 ? -0.997 -2.524 -4.358 1.00 97.88 81 TYR A N 1
ATOM 680 C CA . TYR A 1 81 ? -0.477 -3.172 -3.153 1.00 97.88 81 TYR A CA 1
ATOM 681 C C . TYR A 1 81 ? -1.242 -2.749 -1.897 1.00 97.88 81 TYR A C 1
ATOM 683 O O . TYR A 1 81 ? -1.665 -3.592 -1.109 1.00 97.88 81 TYR A O 1
ATOM 691 N N . VAL A 1 82 ? -1.488 -1.445 -1.748 1.00 97.88 82 VAL A N 1
ATOM 692 C CA . VAL A 1 82 ? -2.241 -0.884 -0.619 1.00 97.88 82 VAL A CA 1
ATOM 693 C C . VAL A 1 82 ? -3.690 -1.367 -0.629 1.00 97.88 82 VAL A C 1
ATOM 695 O O . VAL A 1 82 ? -4.221 -1.721 0.419 1.00 97.88 82 VAL A O 1
ATOM 698 N N . ARG A 1 83 ? -4.332 -1.446 -1.800 1.00 96.00 83 ARG A N 1
ATOM 699 C CA . ARG A 1 83 ? -5.698 -1.977 -1.924 1.00 96.00 83 ARG A CA 1
ATOM 700 C C . ARG A 1 83 ? -5.780 -3.437 -1.505 1.00 96.00 83 ARG A C 1
ATOM 702 O O . ARG A 1 83 ? -6.691 -3.785 -0.763 1.00 96.00 83 ARG A O 1
ATOM 709 N N . SER A 1 84 ? -4.839 -4.270 -1.951 1.00 95.62 84 SER A N 1
ATOM 710 C CA . SER A 1 84 ? -4.768 -5.672 -1.530 1.00 95.62 84 SER A CA 1
ATOM 711 C C . SER A 1 84 ? -4.618 -5.793 -0.014 1.00 95.62 84 SER A C 1
ATOM 713 O O . SER A 1 84 ? -5.325 -6.585 0.597 1.00 95.62 84 SER A O 1
ATOM 715 N N . PHE A 1 85 ? -3.774 -4.960 0.599 1.00 97.44 85 PHE A N 1
ATOM 716 C CA . PHE A 1 85 ? -3.576 -4.945 2.048 1.00 97.44 85 PHE A CA 1
ATOM 717 C C . PHE A 1 85 ? -4.823 -4.496 2.824 1.00 97.44 85 PHE A C 1
ATOM 719 O O . PHE A 1 85 ? -5.247 -5.176 3.749 1.00 97.44 85 PHE A O 1
ATOM 726 N N . ILE A 1 86 ? -5.460 -3.387 2.435 1.00 95.38 86 ILE A N 1
ATOM 727 C CA . ILE A 1 86 ? -6.686 -2.896 3.094 1.00 95.38 86 ILE A CA 1
ATOM 728 C C . ILE A 1 86 ? -7.834 -3.905 2.941 1.00 95.38 86 ILE A C 1
ATOM 730 O O . ILE A 1 86 ? -8.609 -4.097 3.878 1.00 95.38 86 ILE A O 1
ATOM 734 N N . LYS A 1 87 ? -7.928 -4.570 1.782 1.00 93.94 87 LYS A N 1
ATOM 735 C CA . LYS A 1 87 ? -8.891 -5.653 1.568 1.00 93.94 87 LYS A CA 1
ATOM 736 C C . LYS A 1 87 ? -8.597 -6.842 2.485 1.00 93.94 87 LYS A C 1
ATOM 738 O O . LYS A 1 87 ? -9.517 -7.357 3.105 1.00 93.94 87 LYS A O 1
ATOM 743 N N . TRP A 1 88 ? -7.334 -7.253 2.589 1.00 95.50 88 TRP A N 1
ATOM 744 C CA . TRP A 1 88 ? -6.906 -8.334 3.481 1.00 95.50 88 TRP A CA 1
ATOM 745 C C . TRP A 1 88 ? -7.209 -8.032 4.957 1.00 95.50 88 TRP A C 1
ATOM 747 O O . TRP A 1 88 ? -7.656 -8.912 5.681 1.00 95.50 88 TRP A O 1
ATOM 757 N N . LEU A 1 89 ? -7.085 -6.770 5.380 1.00 94.12 89 LEU A N 1
ATOM 758 C CA . LEU A 1 89 ? -7.491 -6.319 6.717 1.00 94.12 89 LEU A CA 1
ATOM 759 C C . LEU A 1 89 ? -9.013 -6.358 6.964 1.00 94.12 89 LEU A C 1
ATOM 761 O O . LEU A 1 89 ? -9.442 -6.089 8.083 1.00 94.12 89 LEU A O 1
ATOM 765 N N . GLY A 1 90 ? -9.835 -6.618 5.942 1.00 90.56 90 GLY A N 1
ATOM 766 C CA . GLY A 1 90 ? -11.296 -6.622 6.055 1.00 90.56 90 GLY A CA 1
ATOM 767 C C . GLY A 1 90 ? -11.923 -5.232 6.212 1.00 90.56 90 GLY A C 1
ATOM 768 O O . GLY A 1 90 ? -13.071 -5.122 6.627 1.00 90.56 90 GLY A O 1
ATOM 769 N N . ILE A 1 91 ? -11.190 -4.157 5.898 1.00 83.81 91 ILE A N 1
ATOM 770 C CA . ILE A 1 91 ? -11.659 -2.775 6.110 1.00 83.81 91 ILE A CA 1
ATOM 771 C C . ILE A 1 91 ? -12.656 -2.338 5.031 1.00 83.81 91 ILE A C 1
ATOM 773 O O . ILE A 1 91 ? -13.583 -1.580 5.310 1.00 83.81 91 ILE A O 1
ATOM 777 N N . ALA A 1 92 ? -12.455 -2.765 3.782 1.00 73.50 92 ALA A N 1
ATOM 778 C CA . ALA A 1 92 ? -13.350 -2.430 2.680 1.00 73.50 92 ALA A CA 1
ATOM 779 C C . ALA A 1 92 ? -13.200 -3.396 1.499 1.00 73.50 92 ALA A C 1
ATOM 781 O O . ALA A 1 92 ? -12.092 -3.632 1.014 1.00 73.50 92 ALA A O 1
ATOM 782 N N . ASP A 1 93 ? -14.331 -3.842 0.947 1.00 63.66 93 ASP A N 1
ATOM 783 C CA . ASP A 1 93 ? -14.357 -4.681 -0.258 1.00 63.66 93 ASP A CA 1
ATOM 784 C C . ASP A 1 93 ? -14.146 -3.888 -1.556 1.00 63.66 93 ASP A C 1
ATOM 786 O O . ASP A 1 93 ? -13.589 -4.396 -2.534 1.00 63.66 93 ASP A O 1
ATOM 790 N N . LYS A 1 94 ? -14.581 -2.620 -1.586 1.00 62.56 94 LYS A N 1
ATOM 791 C CA . LYS A 1 94 ? -14.527 -1.747 -2.771 1.00 62.56 94 LYS A CA 1
ATOM 792 C C . LYS A 1 94 ? -13.661 -0.520 -2.510 1.00 62.56 94 LYS A C 1
ATOM 794 O O . LYS A 1 94 ? -14.129 0.500 -2.016 1.00 62.56 94 LYS A O 1
ATOM 799 N N . ILE A 1 95 ? -12.393 -0.601 -2.908 1.00 71.12 95 ILE A N 1
ATOM 800 C CA . ILE A 1 95 ? -11.439 0.512 -2.799 1.00 71.12 95 ILE A CA 1
ATOM 801 C C . ILE A 1 95 ? -11.192 1.110 -4.193 1.00 71.12 95 ILE A C 1
ATOM 803 O O . ILE A 1 95 ? -10.866 0.340 -5.107 1.00 71.12 95 ILE A O 1
ATOM 807 N N . PRO A 1 96 ? -11.284 2.443 -4.388 1.00 68.81 96 PRO A N 1
ATOM 808 C CA . PRO A 1 96 ? -11.035 3.079 -5.682 1.00 68.81 96 PRO A CA 1
ATOM 809 C C . PRO A 1 96 ? -9.650 2.737 -6.247 1.00 68.81 96 PRO A C 1
ATOM 811 O O . PRO A 1 96 ? -8.635 2.905 -5.568 1.00 68.81 96 PRO A O 1
ATOM 814 N N . ALA A 1 97 ? -9.595 2.258 -7.490 1.00 70.50 97 ALA A N 1
ATOM 815 C CA . ALA A 1 97 ? -8.343 1.940 -8.175 1.00 70.50 97 ALA A CA 1
ATOM 816 C C . ALA A 1 97 ? -7.708 3.192 -8.800 1.00 70.50 97 ALA A C 1
ATOM 818 O O . ALA A 1 97 ? -8.410 4.059 -9.322 1.00 70.50 97 ALA A O 1
ATOM 819 N N . VAL A 1 98 ? -6.375 3.273 -8.803 1.00 70.56 98 VAL A N 1
ATOM 820 C CA . VAL A 1 98 ? -5.653 4.279 -9.596 1.00 70.56 98 VAL A CA 1
ATOM 821 C C . VAL A 1 98 ? -5.444 3.726 -10.996 1.00 70.56 98 VAL A C 1
ATOM 823 O O . VAL A 1 98 ? -4.886 2.643 -11.161 1.00 70.56 98 VAL A O 1
ATOM 826 N N . SER A 1 99 ? -5.884 4.459 -12.017 1.00 64.25 99 SER A N 1
ATOM 827 C CA . SER A 1 99 ? -5.687 4.049 -13.411 1.00 64.25 99 SER A CA 1
ATOM 828 C C . SER A 1 99 ? -4.213 4.121 -13.810 1.00 64.25 99 SER A C 1
ATOM 830 O O . SER A 1 99 ? -3.509 5.062 -13.442 1.00 64.25 99 SER A O 1
ATOM 832 N N . ARG A 1 100 ? -3.748 3.151 -14.608 1.00 62.94 100 ARG A N 1
ATOM 833 C CA . ARG A 1 100 ? -2.404 3.195 -15.196 1.00 62.94 100 ARG A CA 1
ATOM 834 C C . ARG A 1 100 ? -2.303 4.404 -16.136 1.00 62.94 100 ARG A C 1
ATOM 836 O O . ARG A 1 100 ? -3.227 4.609 -16.930 1.00 62.94 100 ARG A O 1
ATOM 843 N N . PRO A 1 101 ? -1.202 5.177 -16.114 1.00 67.00 101 PRO A N 1
ATOM 844 C CA . PRO A 1 101 ? -1.018 6.265 -17.068 1.00 67.00 101 PRO A CA 1
ATOM 845 C C . PRO A 1 101 ? -1.074 5.720 -18.496 1.00 67.00 101 PRO A C 1
ATOM 847 O O . PRO A 1 101 ? -0.312 4.816 -18.850 1.00 67.00 101 PRO A O 1
ATOM 850 N N . ARG A 1 102 ? -1.977 6.254 -19.324 1.00 65.56 102 ARG A N 1
ATOM 851 C CA . ARG A 1 102 ? -2.035 5.892 -20.744 1.00 65.56 102 ARG A CA 1
ATOM 852 C C . ARG A 1 102 ? -0.793 6.461 -21.434 1.00 65.56 102 ARG A C 1
ATOM 854 O O . ARG A 1 102 ? -0.453 7.628 -21.247 1.00 65.56 102 ARG A O 1
ATOM 861 N N . GLY A 1 103 ? -0.093 5.637 -22.213 1.00 55.59 103 GLY A N 1
ATOM 862 C CA . GLY A 1 103 ? 0.949 6.137 -23.111 1.00 55.59 103 GLY A CA 1
ATOM 863 C C . GLY A 1 103 ? 0.350 7.060 -24.174 1.00 55.59 103 GLY A C 1
ATOM 864 O O . GLY A 1 103 ? -0.837 6.946 -24.485 1.00 55.59 103 GLY A O 1
ATOM 865 N N . ARG A 1 104 ? 1.162 7.963 -24.745 1.00 53.03 104 ARG A N 1
ATOM 866 C CA . ARG A 1 104 ? 0.788 8.636 -25.998 1.00 53.03 104 ARG A CA 1
ATOM 867 C C . ARG A 1 104 ? 0.447 7.533 -27.002 1.00 53.03 104 ARG A C 1
ATOM 869 O O . ARG A 1 104 ? 1.288 6.677 -27.261 1.00 53.03 104 ARG A O 1
ATOM 876 N N . ARG A 1 105 ? -0.783 7.523 -27.522 1.00 49.34 105 ARG A N 1
ATOM 877 C CA . ARG A 1 105 ? -1.092 6.744 -28.722 1.00 49.34 105 ARG A CA 1
ATOM 878 C C . ARG A 1 105 ? -0.197 7.316 -29.818 1.00 49.34 105 ARG A C 1
ATOM 880 O O . ARG A 1 105 ? -0.366 8.481 -30.165 1.00 49.34 105 ARG A O 1
ATOM 887 N N . ASN A 1 106 ? 0.755 6.536 -30.325 1.00 47.47 106 ASN A N 1
ATOM 888 C CA . ASN A 1 106 ? 1.284 6.803 -31.655 1.00 47.47 106 ASN A CA 1
ATOM 889 C C . ASN A 1 106 ? 0.113 6.550 -32.596 1.00 47.47 106 ASN A C 1
ATOM 891 O O . ASN A 1 106 ? -0.191 5.409 -32.932 1.00 47.47 106 ASN A O 1
ATOM 895 N N . VAL A 1 107 ? -0.618 7.612 -32.921 1.00 55.19 107 VAL A N 1
ATOM 896 C CA . VAL A 1 107 ? -1.543 7.586 -34.042 1.00 55.19 107 VAL A CA 1
ATOM 897 C C . VAL A 1 107 ? -0.628 7.566 -35.260 1.00 55.19 107 VAL A C 1
ATOM 899 O O . VAL A 1 107 ? -0.157 8.612 -35.692 1.00 55.19 107 VAL A O 1
ATOM 902 N N . MET A 1 108 ? -0.257 6.371 -35.729 1.00 52.44 108 MET A N 1
ATOM 903 C CA . MET A 1 108 ? 0.289 6.231 -37.075 1.00 52.44 108 MET A CA 1
ATOM 904 C C . MET A 1 108 ? -0.831 6.664 -38.012 1.00 52.44 108 MET A C 1
ATOM 906 O O . MET A 1 108 ? -1.763 5.909 -38.274 1.00 52.44 108 MET A O 1
ATOM 910 N N . THR A 1 109 ? -0.790 7.916 -38.449 1.00 51.28 109 THR A N 1
ATOM 911 C CA . THR A 1 109 ? -1.505 8.331 -39.644 1.00 51.28 109 THR A CA 1
ATOM 912 C C . THR A 1 109 ? -0.834 7.617 -40.808 1.00 51.28 109 THR A C 1
ATOM 914 O O . THR A 1 109 ? 0.314 7.903 -41.143 1.00 51.28 109 THR A O 1
ATOM 917 N N . LEU A 1 110 ? -1.530 6.627 -41.369 1.00 50.34 110 LEU A N 1
ATOM 918 C CA . LEU A 1 110 ? -1.187 6.065 -42.670 1.00 50.34 110 LEU A CA 1
ATOM 919 C C . LEU A 1 110 ? -1.214 7.229 -43.676 1.00 50.34 110 LEU A C 1
ATOM 92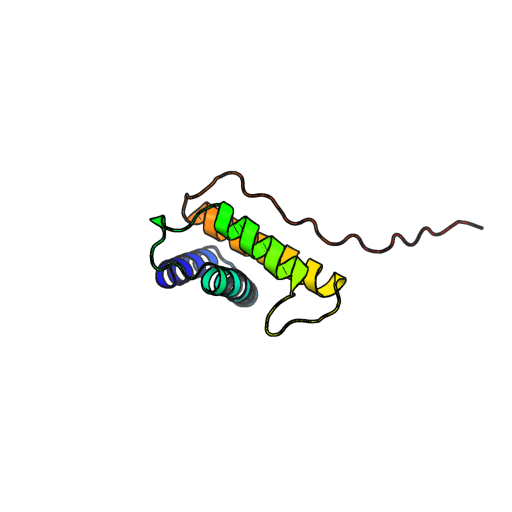1 O O . LEU A 1 110 ? -2.221 7.934 -43.763 1.00 50.34 110 LEU A O 1
ATOM 925 N N . ARG A 1 111 ? -0.077 7.479 -44.330 1.00 51.03 111 ARG A N 1
ATOM 926 C CA . ARG A 1 111 ? 0.027 8.325 -45.523 1.00 51.03 111 ARG A CA 1
ATOM 927 C C . ARG A 1 111 ? -0.005 7.436 -46.750 1.00 51.03 111 ARG A C 1
ATOM 929 O O . ARG A 1 111 ? 0.555 6.322 -46.646 1.00 51.03 111 ARG A O 1
#

pLDDT: mean 88.98, std 14.28, range [47.47, 98.56]

Radius of gyration: 15.85 Å; chains: 1; bounding box: 27×35×61 Å